Protein AF-A0A2S1LZT4-F1 (afdb_monomer_lite)

Structure (mmCIF, N/CA/C/O backbone):
data_AF-A0A2S1LZT4-F1
#
_entry.id   AF-A0A2S1LZT4-F1
#
loop_
_atom_site.group_PDB
_atom_site.id
_atom_site.type_symbol
_atom_site.label_atom_id
_atom_site.label_alt_id
_atom_site.label_comp_id
_atom_site.label_asym_id
_atom_site.label_entity_id
_atom_site.label_seq_id
_atom_site.pdbx_PDB_ins_code
_atom_site.Cartn_x
_atom_site.Cartn_y
_atom_site.Cartn_z
_atom_site.occupancy
_atom_site.B_iso_or_equiv
_atom_site.auth_seq_id
_atom_site.auth_comp_id
_atom_site.auth_asym_id
_atom_site.auth_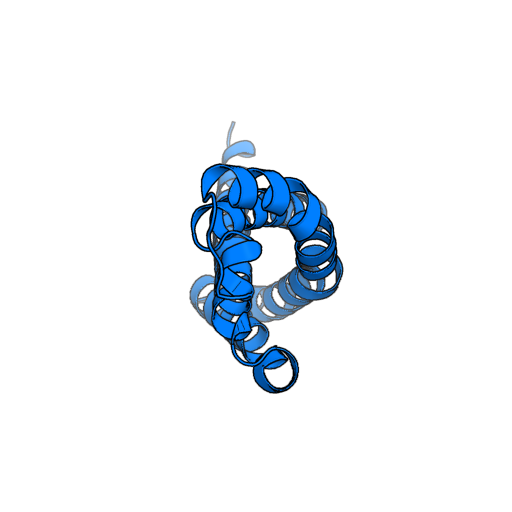atom_id
_atom_site.pdbx_PDB_model_num
ATOM 1 N N . MET A 1 1 ? -12.250 7.926 13.532 1.00 76.06 1 MET A N 1
ATOM 2 C CA . MET A 1 1 ? -11.942 6.802 12.612 1.00 76.06 1 MET A CA 1
ATOM 3 C C . MET A 1 1 ? -11.480 7.257 11.231 1.00 76.06 1 MET A C 1
ATOM 5 O O . MET A 1 1 ? -10.377 6.889 10.851 1.00 76.06 1 MET A O 1
ATOM 9 N N . LEU A 1 2 ? -12.247 8.079 10.503 1.00 80.06 2 LEU A N 1
ATOM 10 C CA . LEU A 1 2 ? -11.895 8.469 9.128 1.00 80.06 2 LEU A CA 1
ATOM 11 C C . LEU A 1 2 ? -10.565 9.241 9.020 1.00 80.06 2 LEU A C 1
ATOM 13 O O . LEU A 1 2 ? -9.723 8.863 8.218 1.00 80.06 2 LEU A O 1
ATOM 17 N N . LYS A 1 3 ? -10.314 10.231 9.895 1.00 86.31 3 LYS A N 1
ATOM 18 C CA . LYS A 1 3 ? -9.028 10.965 9.944 1.00 86.31 3 LYS A CA 1
ATOM 19 C C . LYS A 1 3 ? -7.816 10.033 10.107 1.00 86.31 3 LYS A C 1
ATOM 21 O O . LYS A 1 3 ? -6.826 10.176 9.400 1.00 86.31 3 LYS A O 1
ATOM 26 N N . ARG A 1 4 ? -7.922 9.040 11.001 1.00 87.69 4 ARG A N 1
ATOM 27 C CA . ARG A 1 4 ? -6.871 8.035 11.235 1.00 87.69 4 ARG A CA 1
ATOM 28 C C . ARG A 1 4 ? -6.650 7.156 10.006 1.00 87.69 4 ARG A C 1
ATOM 30 O O . ARG A 1 4 ? -5.506 6.925 9.634 1.00 87.69 4 ARG A O 1
ATOM 37 N N . LYS A 1 5 ? -7.722 6.699 9.355 1.00 88.81 5 LYS A N 1
ATOM 38 C CA . LYS A 1 5 ? -7.623 5.877 8.139 1.00 88.81 5 LYS A CA 1
ATOM 39 C C . LYS A 1 5 ? -7.090 6.660 6.939 1.00 88.81 5 LYS A C 1
ATOM 41 O O . LYS A 1 5 ? -6.328 6.102 6.164 1.00 88.81 5 LYS A O 1
ATOM 46 N N . LEU A 1 6 ? -7.404 7.952 6.830 1.00 91.44 6 LEU A N 1
ATOM 47 C CA . LEU A 1 6 ? -6.816 8.841 5.825 1.00 91.44 6 LEU A CA 1
ATOM 48 C C . LEU A 1 6 ? -5.303 9.004 6.043 1.00 91.44 6 LEU A C 1
ATOM 50 O O . LEU A 1 6 ? -4.523 8.862 5.107 1.00 91.44 6 LEU A O 1
ATOM 54 N N . LEU A 1 7 ? -4.882 9.225 7.294 1.00 91.38 7 LEU A N 1
ATOM 55 C CA . LEU A 1 7 ? -3.463 9.277 7.653 1.00 91.38 7 LEU A CA 1
ATOM 56 C C . LEU A 1 7 ? -2.766 7.933 7.394 1.00 91.38 7 LEU A C 1
ATOM 58 O O . LEU A 1 7 ? -1.661 7.900 6.863 1.00 91.38 7 LEU A O 1
ATOM 62 N N . THR A 1 8 ? -3.436 6.826 7.717 1.00 92.44 8 THR A N 1
ATOM 63 C CA . THR A 1 8 ? -2.951 5.472 7.423 1.00 92.44 8 THR A CA 1
ATOM 64 C C . THR A 1 8 ? -2.742 5.292 5.925 1.00 92.44 8 THR A C 1
ATOM 66 O O . THR A 1 8 ? -1.670 4.855 5.522 1.00 92.44 8 THR A O 1
ATOM 69 N N . ALA A 1 9 ? -3.717 5.672 5.096 1.00 92.94 9 ALA A N 1
ATOM 70 C CA . ALA A 1 9 ? -3.620 5.598 3.642 1.00 92.94 9 ALA A CA 1
ATOM 71 C C . ALA A 1 9 ? -2.439 6.412 3.106 1.00 92.94 9 ALA A C 1
ATOM 73 O O . ALA A 1 9 ? -1.675 5.917 2.279 1.00 92.94 9 ALA A O 1
ATOM 74 N N . PHE A 1 10 ? -2.236 7.622 3.626 1.00 94.12 10 PHE A N 1
ATOM 75 C CA . PHE A 1 10 ? -1.114 8.472 3.242 1.00 94.12 10 PHE A CA 1
ATOM 76 C C . PHE A 1 10 ? 0.242 7.834 3.580 1.00 94.12 10 PHE A C 1
ATOM 78 O O . PHE A 1 10 ? 1.085 7.671 2.699 1.00 94.12 10 PHE A O 1
ATOM 85 N N . ILE A 1 11 ? 0.430 7.394 4.830 1.00 94.12 11 ILE A N 1
ATOM 86 C CA . ILE A 1 11 ? 1.679 6.758 5.279 1.00 94.12 11 ILE A CA 1
ATOM 87 C C . ILE A 1 11 ? 1.922 5.447 4.522 1.00 94.12 11 ILE A C 1
ATOM 89 O O . ILE A 1 11 ? 3.035 5.199 4.061 1.00 94.12 11 ILE A O 1
ATOM 93 N N . THR A 1 12 ? 0.879 4.631 4.346 1.00 94.75 12 THR A N 1
ATOM 94 C CA . THR A 1 12 ? 0.951 3.370 3.593 1.00 94.75 12 THR A CA 1
ATOM 95 C C . THR A 1 12 ? 1.367 3.627 2.154 1.00 94.75 12 THR A C 1
ATOM 97 O O . THR A 1 12 ? 2.216 2.907 1.641 1.00 94.75 12 THR A O 1
ATOM 100 N N . SER A 1 13 ? 0.822 4.664 1.511 1.00 94.38 13 SER A N 1
ATOM 101 C CA . SER A 1 13 ? 1.176 5.021 0.135 1.00 94.38 13 SER A CA 1
ATOM 102 C C . SER A 1 13 ? 2.656 5.378 0.023 1.00 94.38 13 SER A C 1
ATOM 104 O O . SER A 1 13 ? 3.353 4.799 -0.804 1.00 94.38 13 SER A O 1
ATOM 106 N N . ILE A 1 14 ? 3.156 6.262 0.894 1.00 95.31 14 ILE A N 1
ATOM 107 C CA . ILE A 1 14 ? 4.568 6.678 0.899 1.00 95.31 14 ILE A CA 1
ATOM 108 C C . ILE A 1 14 ? 5.489 5.477 1.122 1.00 95.31 14 ILE A C 1
ATOM 110 O O . ILE A 1 14 ? 6.422 5.263 0.349 1.00 95.31 14 ILE A O 1
ATOM 114 N N . LEU A 1 15 ? 5.216 4.670 2.149 1.00 94.94 15 LEU A N 1
ATOM 115 C CA . LEU A 1 15 ? 6.035 3.498 2.454 1.00 94.94 15 LEU A CA 1
ATOM 116 C C . LEU A 1 15 ? 5.989 2.464 1.330 1.00 94.94 15 LEU A C 1
ATOM 118 O O . LEU A 1 15 ? 7.023 1.907 0.984 1.00 94.94 15 LEU A O 1
ATOM 122 N N . SER A 1 16 ? 4.825 2.244 0.722 1.00 93.56 16 SER A N 1
ATOM 123 C CA . SER A 1 16 ? 4.692 1.324 -0.410 1.00 93.56 16 SER A CA 1
ATOM 124 C C . SER A 1 16 ? 5.492 1.809 -1.615 1.00 93.56 16 SER A C 1
ATOM 126 O O . SER A 1 16 ? 6.191 1.012 -2.226 1.00 93.56 16 SER A O 1
ATOM 128 N N . ILE A 1 17 ? 5.454 3.110 -1.930 1.00 94.50 17 ILE A N 1
ATOM 129 C CA . ILE A 1 17 ? 6.262 3.692 -3.011 1.00 94.50 17 ILE A CA 1
ATOM 130 C C . ILE A 1 17 ? 7.7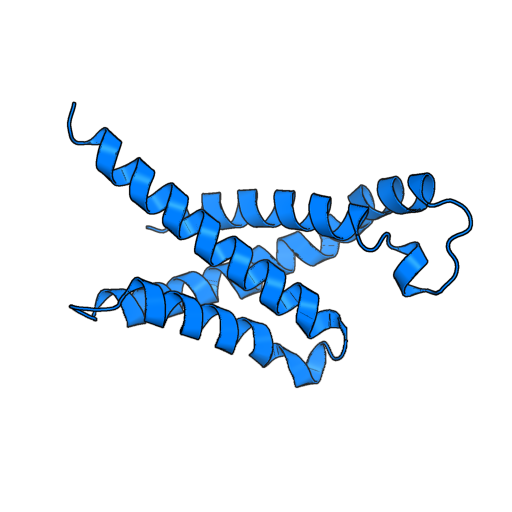47 3.458 -2.743 1.00 94.50 17 ILE A C 1
ATOM 132 O O . ILE A 1 17 ? 8.445 2.985 -3.634 1.00 94.50 17 ILE A O 1
ATOM 136 N N . ILE A 1 18 ? 8.226 3.737 -1.527 1.00 93.50 18 ILE A N 1
ATOM 137 C CA . ILE A 1 18 ? 9.633 3.533 -1.156 1.00 93.50 18 ILE A CA 1
ATOM 138 C C . ILE A 1 18 ? 10.020 2.056 -1.275 1.00 93.50 18 ILE A C 1
ATOM 140 O O . ILE A 1 18 ? 10.988 1.730 -1.957 1.00 93.50 18 ILE A O 1
ATOM 144 N N . LEU A 1 19 ? 9.259 1.160 -0.641 1.00 93.25 19 LEU A N 1
ATOM 145 C CA . LEU A 1 19 ? 9.576 -0.268 -0.608 1.00 93.25 19 LEU A CA 1
ATOM 146 C C . LEU A 1 19 ? 9.548 -0.870 -2.013 1.00 93.25 19 LEU A C 1
ATOM 148 O O . LEU A 1 19 ? 10.499 -1.540 -2.403 1.00 93.25 19 LEU A O 1
ATOM 152 N N . ILE A 1 20 ? 8.504 -0.599 -2.798 1.00 91.38 20 ILE A N 1
ATOM 153 C CA . ILE A 1 20 ? 8.378 -1.156 -4.148 1.00 91.38 20 ILE A CA 1
ATOM 154 C C . ILE A 1 20 ? 9.452 -0.566 -5.070 1.00 91.38 20 ILE A C 1
ATOM 156 O O . ILE A 1 20 ? 10.067 -1.326 -5.807 1.00 91.38 20 ILE A O 1
ATOM 160 N N . SER A 1 21 ? 9.762 0.735 -4.973 1.00 91.19 21 SER A N 1
ATOM 161 C CA . SER A 1 21 ? 10.850 1.358 -5.756 1.00 91.19 21 SER A CA 1
ATOM 162 C C . SER A 1 21 ? 12.208 0.717 -5.489 1.00 91.19 21 SER A C 1
ATOM 164 O O . SER A 1 21 ? 12.995 0.575 -6.418 1.00 91.19 21 SER A O 1
ATOM 166 N N . LEU A 1 22 ? 12.485 0.326 -4.241 1.00 90.25 22 LEU A N 1
ATOM 167 C CA . LEU A 1 22 ? 13.750 -0.302 -3.857 1.00 90.25 22 LEU A CA 1
ATOM 168 C C . LEU A 1 22 ? 13.799 -1.791 -4.215 1.00 90.25 22 LEU A C 1
ATOM 170 O O . LEU A 1 22 ? 14.803 -2.261 -4.745 1.00 90.25 22 LEU A O 1
ATOM 174 N N . PHE A 1 23 ? 12.742 -2.551 -3.932 1.00 88.69 23 PHE A N 1
ATOM 175 C CA . PHE A 1 23 ? 12.747 -3.992 -4.194 1.00 88.69 23 PHE A CA 1
ATOM 176 C C . PHE A 1 23 ? 12.625 -4.315 -5.680 1.00 88.69 23 PHE A C 1
ATOM 178 O O . PHE A 1 23 ? 13.319 -5.201 -6.174 1.00 88.69 23 PHE A O 1
ATOM 185 N N . THR A 1 24 ? 11.772 -3.577 -6.386 1.00 87.81 24 THR A N 1
ATOM 186 C CA . THR A 1 24 ? 11.450 -3.842 -7.785 1.00 87.81 24 THR A CA 1
ATOM 187 C C . THR A 1 24 ? 11.345 -2.515 -8.524 1.00 87.81 24 THR A C 1
ATOM 189 O O . THR A 1 24 ? 10.238 -2.018 -8.753 1.00 87.81 24 THR A O 1
ATOM 192 N N . PRO A 1 25 ? 12.488 -1.904 -8.884 1.00 86.81 25 PRO A N 1
ATOM 193 C CA . PRO A 1 25 ? 12.467 -0.698 -9.694 1.00 86.81 25 PRO A CA 1
ATOM 194 C C . PRO A 1 25 ? 11.713 -0.952 -11.004 1.00 86.81 25 PRO A C 1
ATOM 196 O O . PRO A 1 25 ? 11.680 -2.076 -11.507 1.00 86.81 25 PRO A O 1
ATOM 199 N N . ILE A 1 26 ? 11.120 0.101 -11.562 1.00 83.94 26 ILE A N 1
ATOM 200 C CA . ILE A 1 26 ? 10.237 0.065 -12.733 1.00 83.94 26 ILE A CA 1
ATOM 201 C C . ILE A 1 26 ? 10.828 -0.737 -13.901 1.00 83.94 26 ILE A C 1
ATOM 203 O O . ILE A 1 26 ? 10.136 -1.565 -14.484 1.00 83.94 26 ILE A O 1
ATOM 207 N N . ASP A 1 27 ? 12.121 -0.575 -14.179 1.00 81.88 27 ASP A N 1
ATOM 208 C CA . ASP A 1 27 ? 12.810 -1.266 -15.275 1.00 81.88 27 ASP A CA 1
ATOM 209 C C . ASP A 1 27 ? 12.912 -2.790 -15.033 1.00 81.88 27 ASP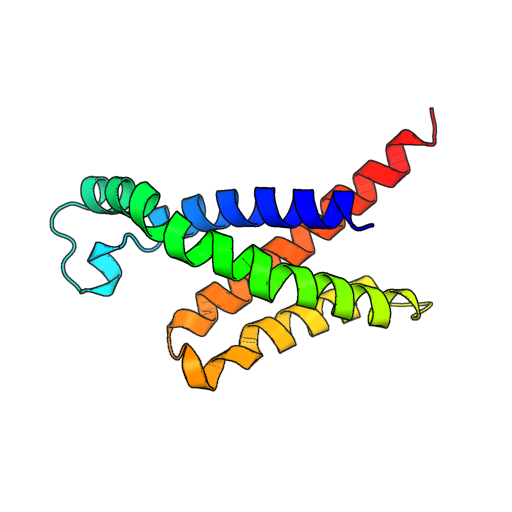 A C 1
ATOM 211 O O . ASP A 1 27 ? 12.894 -3.596 -15.965 1.00 81.88 27 ASP A O 1
ATOM 215 N N . GLY A 1 28 ? 12.909 -3.209 -13.761 1.00 80.25 28 GLY A N 1
ATOM 216 C CA . GLY A 1 28 ? 12.851 -4.610 -13.345 1.00 80.25 28 GLY A CA 1
ATOM 217 C C . GLY A 1 28 ? 11.546 -5.310 -13.734 1.00 80.25 28 GLY A C 1
ATOM 218 O O . GLY A 1 28 ? 11.555 -6.520 -13.950 1.00 80.25 28 GLY A O 1
ATOM 219 N N . PHE A 1 29 ? 10.445 -4.572 -13.918 1.00 74.88 29 PHE A N 1
ATOM 220 C CA . PHE A 1 29 ? 9.203 -5.134 -14.465 1.00 74.88 29 PHE A CA 1
ATOM 221 C C . PHE A 1 29 ? 9.290 -5.428 -15.970 1.00 74.88 29 PHE A C 1
ATOM 223 O O . PHE A 1 29 ? 8.526 -6.252 -16.468 1.00 74.88 29 PHE A O 1
ATOM 230 N N . PHE A 1 30 ? 10.225 -4.796 -16.686 1.00 79.81 30 PHE A N 1
ATOM 231 C CA . PHE A 1 30 ? 10.432 -4.971 -18.128 1.00 79.81 30 PHE A CA 1
ATOM 232 C C . PHE A 1 30 ? 11.638 -5.864 -18.462 1.00 79.81 30 PHE A C 1
ATOM 234 O O . PHE A 1 30 ? 11.957 -6.061 -19.632 1.00 79.81 30 PHE A O 1
ATOM 241 N N . GLY A 1 31 ? 12.296 -6.435 -17.446 1.00 73.12 31 GLY A N 1
ATOM 242 C CA . GLY A 1 31 ? 13.379 -7.408 -17.617 1.00 73.12 31 GLY A CA 1
ATOM 243 C C . GLY A 1 31 ? 14.725 -6.820 -18.052 1.00 73.12 31 GLY A C 1
ATOM 244 O O . GLY A 1 31 ? 15.635 -7.583 -18.363 1.00 73.12 31 GLY A O 1
ATOM 245 N N . GLN A 1 32 ? 14.879 -5.493 -18.058 1.00 68.38 32 GLN A N 1
ATOM 246 C CA . GLN A 1 32 ? 16.129 -4.813 -18.401 1.00 68.38 32 GLN A CA 1
ATOM 247 C C . GLN A 1 32 ? 16.511 -3.864 -17.271 1.00 68.38 32 GLN A C 1
ATOM 249 O O . GLN A 1 32 ? 15.952 -2.782 -17.153 1.00 68.38 32 GLN A O 1
ATOM 254 N N . VAL A 1 33 ? 17.455 -4.260 -16.417 1.00 74.31 33 VAL A N 1
ATOM 255 C CA . VAL A 1 33 ? 17.993 -3.371 -15.376 1.00 74.31 33 VAL A CA 1
ATOM 256 C C . VAL A 1 33 ? 19.378 -2.909 -15.806 1.00 74.31 33 VAL A C 1
ATOM 258 O O . VAL A 1 33 ? 20.388 -3.448 -15.366 1.00 74.31 33 VAL A O 1
ATOM 261 N N . ASP A 1 34 ? 19.421 -1.901 -16.676 1.00 74.75 34 ASP A N 1
ATOM 262 C CA . ASP A 1 34 ? 20.690 -1.328 -17.144 1.00 74.75 34 ASP A CA 1
ATOM 263 C C . ASP A 1 34 ? 21.380 -0.517 -16.039 1.00 74.75 34 ASP A C 1
ATOM 265 O O . ASP A 1 34 ? 22.598 -0.557 -15.870 1.00 74.75 34 ASP A O 1
ATOM 269 N N . ASN A 1 35 ? 20.598 0.232 -15.257 1.00 87.38 35 ASN A N 1
ATOM 270 C CA . ASN A 1 35 ? 21.093 0.992 -14.117 1.00 87.38 35 ASN A CA 1
ATOM 271 C C . ASN A 1 35 ? 20.053 1.001 -12.995 1.00 87.38 35 ASN A C 1
ATOM 273 O O . ASN A 1 35 ? 19.080 1.755 -13.035 1.00 87.38 35 ASN A O 1
ATOM 277 N N . TYR A 1 36 ? 20.305 0.189 -11.969 1.00 87.25 36 TYR A N 1
ATOM 278 C CA . TYR A 1 36 ? 19.414 0.020 -10.825 1.00 87.25 36 TYR A CA 1
ATOM 279 C C . TYR A 1 36 ? 19.021 1.353 -10.172 1.00 87.25 36 TYR A C 1
ATOM 281 O O . TYR A 1 36 ? 17.836 1.630 -10.010 1.00 87.25 36 TYR A O 1
ATOM 289 N N . TRP A 1 37 ? 19.989 2.220 -9.856 1.00 89.06 37 TRP A N 1
ATOM 290 C CA . TRP A 1 37 ? 19.716 3.487 -9.167 1.00 89.06 37 TRP A CA 1
ATOM 291 C C . TRP A 1 37 ? 18.912 4.464 -10.021 1.00 89.06 37 TRP A C 1
ATOM 293 O O . TRP A 1 37 ? 18.059 5.182 -9.500 1.00 89.06 37 TRP A O 1
ATOM 303 N N . LYS A 1 38 ? 19.134 4.460 -11.339 1.00 88.56 38 LYS A N 1
ATOM 304 C CA . LYS A 1 38 ? 18.305 5.223 -12.276 1.00 88.56 38 LYS A CA 1
ATOM 305 C C . LYS A 1 38 ? 16.863 4.705 -12.267 1.00 88.56 38 LYS A C 1
ATOM 307 O O . LYS A 1 38 ? 15.941 5.511 -12.162 1.00 88.56 38 LYS A O 1
ATOM 312 N N . GLY A 1 39 ? 16.680 3.385 -12.296 1.00 88.19 39 GLY A N 1
ATOM 313 C CA . GLY A 1 39 ? 15.369 2.746 -12.201 1.00 88.19 39 GLY A CA 1
ATOM 314 C C . GLY A 1 39 ? 14.654 3.058 -10.887 1.00 88.19 39 GLY A C 1
ATOM 315 O O . GLY A 1 39 ? 13.477 3.412 -10.899 1.00 88.19 39 GLY A O 1
ATOM 316 N N . VAL A 1 40 ? 15.358 3.023 -9.751 1.00 90.00 40 VAL A N 1
ATOM 317 C CA . VAL A 1 40 ? 14.819 3.405 -8.431 1.00 90.00 40 VAL A CA 1
ATOM 318 C C . VAL A 1 40 ? 14.339 4.859 -8.437 1.00 90.00 40 VAL A C 1
ATOM 320 O O . VAL A 1 40 ? 13.205 5.137 -8.050 1.00 90.00 40 VAL A O 1
ATOM 323 N N . LEU A 1 41 ? 15.163 5.797 -8.917 1.00 90.69 41 LEU A N 1
ATOM 324 C CA . LEU A 1 41 ? 14.790 7.215 -8.992 1.00 90.69 41 LEU A CA 1
ATOM 325 C C . LEU A 1 41 ? 13.579 7.444 -9.902 1.00 90.69 41 LEU A C 1
ATOM 327 O O . LEU A 1 41 ? 12.688 8.218 -9.563 1.00 90.69 41 LEU A O 1
ATOM 331 N N . HIS A 1 42 ? 13.514 6.739 -11.030 1.00 88.81 42 HIS A N 1
ATOM 332 C CA . HIS A 1 42 ? 12.380 6.823 -11.945 1.00 88.81 42 HIS A CA 1
ATOM 333 C C . HIS A 1 42 ? 11.102 6.214 -11.342 1.00 88.81 42 HI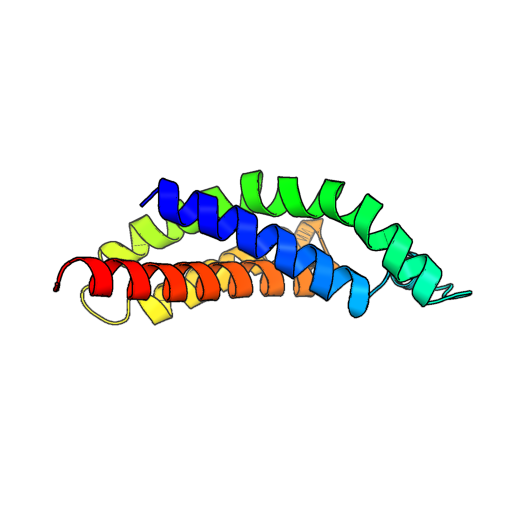S A C 1
ATOM 335 O O . HIS A 1 42 ? 10.001 6.736 -11.526 1.00 88.81 42 HIS A O 1
ATOM 341 N N . SER A 1 43 ? 11.249 5.163 -10.534 1.00 90.94 43 SER A N 1
ATOM 342 C CA . SER A 1 43 ? 10.149 4.519 -9.806 1.00 90.94 43 SER A CA 1
ATOM 343 C C . SER A 1 43 ? 9.466 5.473 -8.829 1.00 90.94 43 SER A C 1
ATOM 345 O O . SER A 1 43 ? 8.240 5.479 -8.748 1.00 90.94 43 SER A O 1
ATOM 347 N N . PHE A 1 44 ? 10.225 6.356 -8.170 1.00 91.00 44 PHE A N 1
ATOM 348 C CA . PHE A 1 44 ? 9.664 7.395 -7.299 1.00 91.00 44 PHE A CA 1
ATOM 349 C C . PHE A 1 44 ? 8.773 8.405 -8.027 1.00 91.00 44 PHE A C 1
ATOM 351 O O . PHE A 1 44 ? 7.961 9.056 -7.376 1.00 91.00 44 PHE A O 1
ATOM 358 N N . VAL A 1 45 ? 8.893 8.533 -9.350 1.00 90.38 45 VAL A N 1
ATOM 359 C CA . VAL A 1 45 ? 8.032 9.398 -10.170 1.00 90.38 45 VAL A CA 1
ATOM 360 C C . VAL A 1 45 ? 6.812 8.628 -10.672 1.00 90.38 45 VAL A C 1
ATOM 362 O O . VAL A 1 45 ? 5.696 9.145 -10.650 1.00 90.38 45 VAL A O 1
ATOM 365 N N . ILE A 1 46 ? 7.008 7.377 -11.093 1.00 90.56 46 ILE A N 1
ATOM 366 C CA . ILE A 1 46 ? 5.969 6.570 -11.742 1.00 90.56 46 ILE A CA 1
ATOM 367 C C . ILE A 1 46 ? 5.035 5.913 -10.722 1.00 90.56 46 ILE A C 1
ATOM 369 O O . ILE A 1 46 ? 3.815 6.014 -10.841 1.00 90.56 46 ILE A O 1
ATOM 373 N N . PHE A 1 47 ? 5.571 5.246 -9.701 1.00 91.31 47 PHE A N 1
ATOM 374 C CA . PHE A 1 47 ? 4.765 4.492 -8.740 1.00 91.31 47 PHE A CA 1
ATOM 375 C C . PHE A 1 47 ? 3.747 5.318 -7.947 1.00 91.31 47 PHE A C 1
ATOM 377 O O . PHE A 1 47 ? 2.665 4.778 -7.710 1.00 91.31 47 PHE A O 1
ATOM 384 N N . PRO A 1 48 ? 3.972 6.597 -7.584 1.00 93.38 48 PRO A N 1
ATOM 385 C CA . PRO A 1 48 ? 2.923 7.413 -6.976 1.00 93.38 48 PRO A CA 1
ATOM 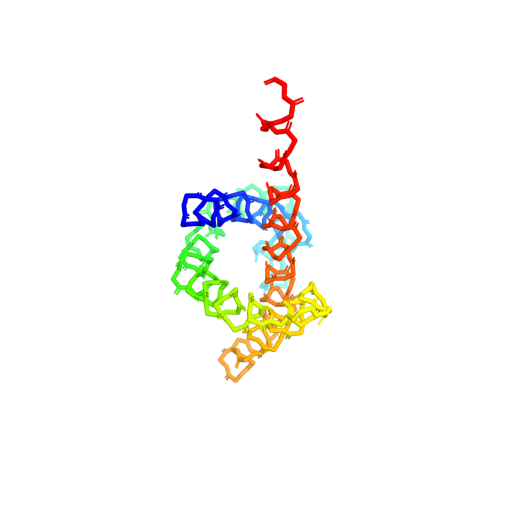386 C C . PRO A 1 48 ? 1.633 7.475 -7.803 1.00 93.38 48 PRO A C 1
ATOM 388 O O . PRO A 1 48 ? 0.549 7.430 -7.225 1.00 93.38 48 PRO A O 1
ATOM 391 N N . VAL A 1 49 ? 1.740 7.509 -9.139 1.00 92.62 49 VAL A N 1
ATOM 392 C CA . VAL A 1 49 ? 0.592 7.585 -10.062 1.00 92.62 49 VAL A CA 1
ATOM 393 C C . VAL A 1 49 ? -0.304 6.350 -9.956 1.00 92.62 49 VAL A C 1
ATOM 395 O O . VAL A 1 49 ? -1.509 6.451 -10.156 1.00 92.62 49 VAL A O 1
ATOM 398 N N . TYR A 1 50 ? 0.254 5.196 -9.587 1.00 88.81 50 TYR A N 1
ATOM 399 C CA . TYR A 1 50 ? -0.489 3.940 -9.467 1.00 88.81 50 TYR A CA 1
ATOM 400 C C . TYR A 1 50 ? -0.830 3.597 -8.013 1.00 88.81 50 TYR A C 1
ATOM 402 O O . TYR A 1 50 ? -1.960 3.216 -7.705 1.00 88.81 50 TYR A O 1
ATOM 410 N N . ILE A 1 51 ? 0.129 3.757 -7.099 1.00 91.31 51 ILE A N 1
ATOM 411 C CA . ILE A 1 51 ? -0.007 3.355 -5.696 1.00 91.31 51 ILE A CA 1
ATOM 412 C C . ILE A 1 51 ? -0.957 4.284 -4.948 1.00 91.31 51 ILE A C 1
ATOM 414 O O . ILE A 1 51 ? -1.800 3.789 -4.204 1.00 91.31 51 ILE A O 1
ATOM 418 N N . ILE A 1 52 ? -0.868 5.606 -5.138 1.00 92.94 52 ILE A N 1
ATOM 419 C CA . ILE A 1 52 ? -1.724 6.542 -4.394 1.00 92.94 52 ILE A CA 1
ATOM 420 C C . ILE A 1 52 ? -3.201 6.308 -4.747 1.00 92.94 52 ILE A C 1
ATOM 422 O O . ILE A 1 52 ? -3.983 6.066 -3.824 1.00 92.94 52 ILE A O 1
ATOM 426 N N . PRO A 1 53 ? -3.618 6.277 -6.030 1.00 91.69 53 PRO A N 1
ATOM 427 C CA . PRO A 1 53 ? -5.004 5.957 -6.361 1.00 91.69 53 PRO A CA 1
ATOM 428 C C . PRO A 1 53 ? -5.412 4.567 -5.878 1.00 91.69 53 PRO A C 1
ATOM 430 O O . PRO A 1 53 ? -6.498 4.423 -5.330 1.00 91.69 53 PRO A O 1
ATOM 433 N N . CYS A 1 54 ? -4.544 3.558 -5.993 1.00 89.94 54 CYS A N 1
ATOM 434 C CA . CYS A 1 54 ? -4.834 2.214 -5.492 1.00 89.94 54 CYS A CA 1
ATOM 435 C C . CYS A 1 54 ? -5.143 2.220 -3.983 1.00 89.94 54 CYS A C 1
ATOM 437 O O . CYS A 1 54 ? -6.182 1.725 -3.544 1.00 89.94 54 CYS A O 1
ATOM 439 N N . VAL A 1 55 ? -4.300 2.852 -3.167 1.00 92.56 55 VAL A N 1
ATOM 440 C CA . VAL A 1 55 ? -4.499 2.896 -1.714 1.00 92.56 55 VAL A CA 1
ATOM 441 C C . VAL A 1 55 ? -5.736 3.716 -1.337 1.00 92.56 55 VAL A C 1
ATOM 443 O O . VAL A 1 55 ? -6.482 3.311 -0.448 1.00 92.56 55 VAL A O 1
ATOM 446 N N . PHE A 1 56 ? -5.991 4.846 -1.998 1.00 92.62 56 PHE A N 1
ATOM 447 C CA . PHE A 1 56 ? -7.102 5.732 -1.636 1.00 92.62 56 PHE A CA 1
ATOM 448 C C . PHE A 1 56 ? -8.459 5.289 -2.195 1.00 92.62 56 PHE A C 1
ATOM 450 O O . PHE A 1 56 ? -9.465 5.426 -1.503 1.00 92.62 56 PHE A O 1
ATOM 457 N N . ILE A 1 57 ? -8.503 4.758 -3.416 1.00 91.06 57 ILE A N 1
ATOM 458 C CA . ILE A 1 57 ? -9.747 4.343 -4.082 1.00 91.06 57 ILE A CA 1
ATOM 459 C C . ILE A 1 57 ? -10.129 2.918 -3.681 1.00 91.06 57 ILE A C 1
ATOM 461 O O . ILE A 1 57 ? -11.311 2.625 -3.544 1.00 91.06 57 ILE A O 1
ATOM 465 N N . TYR A 1 58 ? -9.153 2.035 -3.463 1.00 89.12 58 TYR A N 1
ATOM 466 C CA . TYR A 1 58 ? -9.412 0.634 -3.128 1.00 89.12 58 TYR A CA 1
ATOM 467 C C . TYR A 1 58 ? -9.092 0.324 -1.662 1.00 89.12 58 TYR A C 1
ATOM 469 O O . TYR A 1 58 ? -9.968 -0.102 -0.905 1.00 89.12 58 TYR A O 1
ATOM 477 N N . GLY A 1 59 ? -7.863 0.604 -1.219 1.00 88.19 59 GLY A N 1
ATOM 478 C CA . GLY A 1 59 ? -7.408 0.257 0.134 1.00 88.19 59 GLY A CA 1
ATOM 479 C C . GLY A 1 59 ? -8.221 0.916 1.257 1.00 88.19 59 GLY A C 1
ATOM 480 O O . GLY A 1 59 ? -8.601 0.259 2.228 1.00 88.19 59 GLY A O 1
ATOM 481 N N . LEU A 1 60 ? -8.539 2.205 1.125 1.00 91.25 60 LEU A N 1
ATOM 482 C CA . LEU A 1 60 ? -9.237 2.970 2.158 1.00 91.25 60 LEU A CA 1
ATOM 483 C C . LEU A 1 60 ? -10.711 2.547 2.334 1.00 91.25 60 LEU A C 1
ATOM 485 O O . LEU A 1 60 ? -11.096 2.296 3.483 1.00 91.25 60 LEU A O 1
ATOM 489 N N . PRO A 1 61 ? -11.532 2.390 1.273 1.00 91.12 61 PRO A N 1
ATOM 490 C CA . PRO A 1 61 ? -12.885 1.845 1.407 1.00 91.12 61 PRO A CA 1
ATOM 491 C C . PRO A 1 61 ? -12.908 0.435 1.993 1.00 91.12 61 PRO A C 1
ATOM 493 O O . PRO A 1 61 ? -13.717 0.154 2.877 1.00 91.12 61 PRO A O 1
ATOM 496 N N . ILE A 1 62 ? -11.975 -0.428 1.580 1.00 90.19 62 ILE A N 1
ATOM 497 C CA . ILE A 1 62 ? -11.845 -1.775 2.145 1.00 90.19 62 ILE A CA 1
ATOM 498 C C . ILE A 1 62 ? -11.524 -1.711 3.628 1.00 90.19 62 ILE A C 1
ATOM 500 O O . ILE A 1 62 ? -12.164 -2.388 4.426 1.00 90.19 62 ILE A O 1
ATOM 504 N N . SER A 1 63 ? -10.576 -0.869 4.031 1.00 88.06 63 SER A N 1
ATOM 505 C CA . SER A 1 63 ? -10.216 -0.745 5.439 1.00 88.06 63 SER A CA 1
ATOM 506 C C . SER A 1 63 ? -11.376 -0.216 6.293 1.00 88.06 63 SER A C 1
ATOM 508 O O . SER A 1 63 ? -11.517 -0.593 7.461 1.00 88.06 63 SER A O 1
ATOM 510 N N . LEU A 1 64 ? -12.227 0.653 5.736 1.00 90.06 64 LEU A N 1
ATOM 511 C CA . LEU A 1 64 ? -13.469 1.086 6.381 1.00 90.06 64 LEU A CA 1
ATOM 512 C C . LEU A 1 64 ? -14.465 -0.070 6.516 1.00 90.06 64 LEU A C 1
ATOM 514 O O . LEU A 1 64 ? -15.001 -0.263 7.605 1.00 90.06 64 LEU A O 1
ATOM 518 N N . LEU A 1 65 ? -14.662 -0.857 5.457 1.00 90.00 65 LEU A N 1
ATOM 519 C CA . LEU A 1 65 ? -15.555 -2.016 5.447 1.00 90.00 65 LEU A CA 1
ATOM 520 C C . LEU A 1 65 ? -15.092 -3.091 6.438 1.00 90.00 65 LEU A C 1
ATOM 522 O O . LEU A 1 65 ? -15.859 -3.499 7.308 1.00 90.00 65 LEU A O 1
ATOM 526 N N . VAL A 1 66 ? -13.821 -3.492 6.377 1.00 88.19 66 VAL A N 1
ATOM 527 C CA . VAL A 1 66 ? -13.219 -4.463 7.302 1.00 88.19 66 VAL A CA 1
ATOM 528 C C . VAL A 1 66 ? -13.303 -3.957 8.741 1.00 88.19 66 VAL A C 1
ATOM 530 O O . VAL A 1 66 ? -13.666 -4.713 9.638 1.00 88.19 66 VAL A O 1
ATOM 533 N N . GLY A 1 67 ? -13.038 -2.670 8.980 1.00 85.31 67 GLY A N 1
ATOM 534 C CA . GLY A 1 67 ? -13.200 -2.074 10.306 1.00 85.31 67 GLY A CA 1
ATOM 535 C C . GLY A 1 67 ? -14.652 -2.106 10.795 1.00 85.31 67 GLY A C 1
ATOM 536 O O . GLY A 1 67 ? -14.901 -2.441 11.947 1.00 85.31 67 GLY A O 1
ATOM 537 N N . ALA A 1 68 ? -15.623 -1.813 9.928 1.00 86.62 68 ALA A N 1
ATOM 538 C CA . ALA A 1 68 ? -17.043 -1.832 10.279 1.00 86.62 68 ALA A CA 1
ATOM 539 C C . ALA A 1 68 ? -17.551 -3.240 10.633 1.00 86.62 68 ALA A C 1
ATOM 541 O O . ALA A 1 68 ? -18.398 -3.379 11.517 1.00 86.62 68 ALA A O 1
ATOM 542 N N . VAL A 1 69 ? -17.021 -4.273 9.971 1.00 85.31 69 VAL A N 1
ATOM 543 C CA . VAL A 1 69 ? -17.342 -5.677 10.264 1.00 85.31 69 VAL A CA 1
ATOM 544 C C . VAL A 1 69 ? -16.659 -6.130 11.555 1.00 85.31 69 VAL A C 1
ATOM 546 O O . VAL A 1 69 ? -17.310 -6.675 12.442 1.00 85.31 69 VAL A O 1
ATOM 549 N N . THR A 1 70 ? -15.362 -5.864 11.697 1.00 84.50 70 THR A N 1
ATOM 550 C CA . THR A 1 70 ? -14.561 -6.395 12.813 1.00 84.50 70 THR A CA 1
ATOM 551 C C . THR A 1 70 ? -14.796 -5.668 14.134 1.00 84.50 70 THR A C 1
ATOM 553 O O . THR A 1 70 ? -14.705 -6.298 15.180 1.00 84.50 70 THR A O 1
ATOM 556 N N . ASN A 1 71 ? -15.175 -4.384 14.124 1.00 78.75 71 ASN A N 1
ATOM 557 C CA . ASN A 1 71 ? -15.535 -3.639 15.342 1.00 78.75 71 ASN A CA 1
ATOM 558 C C . ASN A 1 71 ? -16.720 -4.246 16.109 1.00 78.75 71 ASN A C 1
ATOM 560 O O . ASN A 1 71 ? -16.913 -3.913 17.272 1.00 78.75 71 ASN A O 1
ATOM 564 N N . LYS A 1 72 ? -17.533 -5.093 15.467 1.00 79.31 72 LYS A N 1
ATOM 565 C CA . LYS A 1 72 ? -18.669 -5.771 16.106 1.00 79.31 72 LYS A CA 1
ATOM 566 C C . LYS A 1 72 ? -18.273 -7.070 16.818 1.00 79.31 72 LYS A C 1
ATOM 568 O O . LYS A 1 72 ? -19.141 -7.738 17.365 1.00 79.31 72 LYS A O 1
ATOM 573 N N . MET A 1 73 ? -16.998 -7.456 16.771 1.00 80.81 73 MET A N 1
ATOM 574 C CA . MET A 1 73 ? -16.508 -8.721 17.317 1.00 80.81 73 MET A CA 1
ATOM 575 C C . MET A 1 73 ? -15.846 -8.480 18.677 1.00 80.81 73 MET A C 1
ATOM 577 O O . MET A 1 73 ? -14.844 -7.774 18.758 1.00 80.81 73 MET A O 1
ATOM 581 N N . GLU A 1 74 ? -16.397 -9.081 19.735 1.00 69.12 74 GLU A N 1
ATOM 582 C CA . GLU A 1 74 ? -15.931 -8.903 21.123 1.00 69.12 74 GLU A CA 1
ATOM 583 C C . GLU A 1 74 ? -14.538 -9.507 21.379 1.00 69.12 74 GLU A C 1
ATOM 585 O O . GLU A 1 74 ? -13.789 -9.012 22.218 1.00 69.12 74 GLU A O 1
ATOM 590 N N . ALA A 1 75 ? -14.153 -10.541 20.623 1.00 74.50 75 ALA A N 1
ATOM 591 C CA . ALA A 1 75 ? -12.844 -11.184 20.707 1.00 74.50 75 ALA A CA 1
ATOM 592 C C . ALA A 1 75 ? -12.242 -11.406 19.309 1.00 74.50 75 ALA A C 1
ATOM 594 O O . ALA A 1 75 ? -12.943 -11.731 18.351 1.00 74.50 75 ALA A O 1
ATOM 595 N N . GLY A 1 76 ? -10.921 -11.237 19.184 1.00 74.62 76 GLY A N 1
ATOM 596 C CA . GLY A 1 76 ? -10.190 -11.526 17.941 1.00 74.62 76 GLY A CA 1
ATOM 597 C C . GLY A 1 76 ? -10.270 -10.446 16.852 1.00 74.62 76 GLY A C 1
ATOM 598 O O . GLY A 1 76 ? -9.840 -10.697 15.729 1.00 74.62 76 GLY A O 1
ATOM 599 N N . GLN A 1 77 ? -10.754 -9.236 17.158 1.00 79.00 77 GLN A N 1
ATOM 600 C CA . GLN A 1 77 ? -10.915 -8.124 16.201 1.00 79.00 77 GLN A CA 1
ATOM 601 C C . GLN A 1 77 ? -9.693 -7.907 15.286 1.00 79.00 77 GLN A C 1
ATOM 603 O O . GLN A 1 77 ? -9.835 -7.710 14.079 1.00 79.00 77 GLN A O 1
ATOM 608 N N . PHE A 1 78 ? -8.478 -7.978 15.839 1.00 79.38 78 PHE A N 1
ATOM 609 C CA . PHE A 1 78 ? -7.249 -7.813 15.061 1.00 79.38 78 PHE A CA 1
ATOM 610 C C . PHE A 1 78 ? -7.002 -8.968 14.076 1.00 79.38 78 PHE A C 1
ATOM 612 O O . PHE A 1 78 ? -6.637 -8.720 12.929 1.00 79.38 78 PHE A O 1
ATOM 619 N N . GLN A 1 79 ? -7.255 -10.214 14.488 1.00 84.88 79 GLN A N 1
ATOM 620 C CA . GLN A 1 79 ? -7.090 -11.398 13.637 1.00 84.88 79 GLN A CA 1
ATOM 621 C C . GLN A 1 79 ? -8.060 -11.348 12.451 1.00 84.88 79 GLN A C 1
ATOM 623 O O . GLN A 1 79 ? -7.643 -11.508 11.306 1.00 84.88 79 GLN A O 1
ATOM 628 N N . TYR A 1 80 ? -9.330 -11.019 12.702 1.00 84.44 80 TYR A N 1
ATOM 629 C CA . TYR A 1 80 ? -10.319 -10.851 11.636 1.00 84.44 80 TYR A CA 1
ATOM 630 C C . TYR A 1 80 ? -10.022 -9.646 10.735 1.00 84.44 80 TYR A C 1
ATOM 632 O O . TYR A 1 80 ? -10.287 -9.702 9.535 1.00 84.44 80 TYR A O 1
ATOM 640 N N . SER A 1 81 ? -9.412 -8.581 11.269 1.00 85.12 81 SER A N 1
ATOM 641 C CA . SER A 1 81 ? -8.961 -7.448 10.452 1.00 85.12 81 SER A CA 1
ATOM 642 C C . SER A 1 81 ? -7.857 -7.859 9.482 1.00 85.12 81 SER A C 1
ATOM 644 O O . SER A 1 81 ? -7.909 -7.474 8.313 1.00 85.12 81 SER A O 1
ATOM 646 N N . ILE A 1 82 ? -6.888 -8.663 9.933 1.00 87.31 82 ILE A N 1
ATOM 647 C CA . ILE A 1 82 ? -5.837 -9.210 9.065 1.00 87.31 82 ILE A CA 1
ATOM 648 C C . ILE A 1 82 ? -6.458 -10.089 7.982 1.00 87.31 82 ILE A C 1
ATOM 650 O O . ILE A 1 82 ? -6.183 -9.873 6.805 1.00 87.31 82 ILE A O 1
ATOM 654 N N . ILE A 1 83 ? -7.327 -11.031 8.362 1.00 89.12 83 ILE A N 1
ATOM 655 C CA . ILE A 1 83 ? -8.001 -11.927 7.410 1.00 89.12 83 ILE A CA 1
ATOM 656 C C . ILE A 1 83 ? -8.764 -11.114 6.360 1.00 89.12 83 ILE A C 1
ATOM 658 O O . ILE A 1 83 ? -8.637 -11.386 5.170 1.00 89.12 83 ILE A O 1
ATOM 662 N N . GLY A 1 84 ? -9.490 -10.073 6.779 1.00 87.12 84 GLY A N 1
ATOM 663 C CA . GLY A 1 84 ? -10.195 -9.174 5.869 1.00 87.12 84 GLY A CA 1
ATOM 664 C C . GLY A 1 84 ? -9.256 -8.471 4.886 1.00 87.12 84 GLY A C 1
ATOM 665 O O . GLY A 1 84 ? -9.491 -8.514 3.682 1.00 87.12 84 GLY A O 1
ATOM 666 N N . HIS A 1 85 ? -8.165 -7.867 5.365 1.00 89.06 85 HIS A N 1
ATOM 667 C CA . HIS A 1 85 ? -7.213 -7.180 4.482 1.00 89.06 85 HIS A CA 1
ATOM 668 C C . HIS A 1 85 ? -6.498 -8.147 3.530 1.00 89.06 85 HIS A C 1
ATOM 670 O O . HIS A 1 85 ? -6.285 -7.797 2.374 1.00 89.06 85 HIS A O 1
ATOM 676 N N . VAL A 1 86 ? -6.175 -9.367 3.969 1.00 89.25 86 VAL A N 1
ATOM 677 C CA . VAL A 1 86 ? -5.590 -10.402 3.101 1.00 89.25 86 VAL A CA 1
ATOM 678 C C . VAL A 1 86 ? -6.594 -10.848 2.043 1.00 89.25 86 VAL A C 1
ATOM 680 O O . VAL A 1 86 ? -6.259 -10.862 0.863 1.00 89.25 86 VAL A O 1
ATOM 683 N N . PHE A 1 87 ? -7.834 -11.148 2.433 1.00 89.88 87 PHE A N 1
ATOM 684 C CA . PHE A 1 87 ? -8.889 -11.555 1.507 1.00 89.88 87 PHE A CA 1
ATOM 685 C C . PHE A 1 87 ? -9.115 -10.501 0.416 1.00 89.88 87 PHE A C 1
ATOM 687 O O . PHE A 1 87 ? -9.061 -10.810 -0.773 1.00 89.88 87 PHE A O 1
ATOM 694 N N . PHE A 1 88 ? -9.280 -9.236 0.809 1.00 87.81 88 PHE A N 1
ATOM 695 C CA . PHE A 1 88 ? -9.457 -8.139 -0.140 1.00 87.81 88 PHE A CA 1
ATOM 696 C C . PHE A 1 88 ? -8.170 -7.757 -0.888 1.00 87.81 88 PHE A C 1
ATOM 698 O O . PHE A 1 88 ? -8.260 -7.196 -1.976 1.00 87.81 88 PHE A O 1
ATOM 705 N N . GLY A 1 89 ? -6.985 -8.064 -0.360 1.00 84.12 89 GLY A N 1
ATOM 706 C CA . GLY A 1 89 ? -5.714 -7.918 -1.078 1.00 84.12 89 GLY A CA 1
ATOM 707 C C . GLY A 1 89 ? -5.501 -8.996 -2.146 1.00 84.12 89 GLY A C 1
ATOM 708 O O . GLY A 1 89 ? -4.863 -8.741 -3.161 1.00 84.12 89 GLY A O 1
ATOM 709 N N . ILE A 1 90 ? -6.067 -10.189 -1.947 1.00 86.81 90 ILE A N 1
ATOM 710 C CA . ILE A 1 90 ? -6.054 -11.288 -2.925 1.00 86.81 90 ILE A CA 1
ATOM 711 C C . ILE A 1 90 ? -7.142 -11.089 -3.985 1.00 86.81 90 ILE A C 1
ATOM 713 O O . ILE A 1 90 ? -6.943 -11.460 -5.135 1.00 86.81 90 ILE A O 1
ATOM 717 N N . LEU A 1 91 ? -8.279 -10.483 -3.631 1.00 84.25 91 LEU A N 1
ATOM 718 C CA . LEU A 1 91 ? -9.448 -10.333 -4.506 1.00 84.25 91 LEU A CA 1
ATOM 719 C C . LEU A 1 91 ? -9.153 -9.789 -5.926 1.00 84.25 91 LEU A C 1
ATOM 721 O O . LEU A 1 91 ? -9.732 -10.315 -6.879 1.00 84.25 91 LEU A O 1
ATOM 725 N N . PRO A 1 92 ? -8.238 -8.818 -6.134 1.00 78.19 92 PRO A N 1
ATOM 726 C CA . PRO A 1 92 ? -7.886 -8.334 -7.467 1.00 78.19 92 PRO A CA 1
ATOM 727 C C . PRO A 1 92 ? -7.099 -9.341 -8.321 1.00 78.19 92 PRO A C 1
ATOM 729 O O . PRO A 1 92 ? -6.681 -8.982 -9.418 1.00 78.19 92 PRO A O 1
ATOM 732 N N . PHE A 1 93 ? -6.866 -10.571 -7.847 1.00 77.88 93 PHE A N 1
ATOM 733 C CA . PHE A 1 93 ? -6.107 -11.633 -8.518 1.00 77.88 93 PHE A CA 1
ATOM 734 C C . PHE A 1 93 ? -6.421 -11.758 -10.013 1.00 77.88 93 PHE A C 1
ATOM 736 O O . PHE A 1 93 ? -5.505 -11.764 -10.833 1.00 77.88 93 PHE A O 1
ATOM 743 N N . PHE A 1 94 ? -7.710 -11.788 -10.366 1.00 69.00 94 PHE A N 1
ATOM 744 C CA . PHE A 1 94 ? -8.167 -11.962 -11.747 1.00 69.00 94 PHE A CA 1
ATOM 745 C C . PHE A 1 94 ? -7.777 -10.804 -12.679 1.00 69.00 94 PHE A C 1
ATOM 747 O O . PHE A 1 94 ? -7.765 -10.980 -13.892 1.00 69.00 94 PHE A O 1
ATOM 754 N N . ILE A 1 95 ? -7.455 -9.635 -12.121 1.00 74.31 95 ILE A N 1
ATOM 755 C CA . ILE A 1 95 ? -7.094 -8.418 -12.861 1.00 74.31 95 ILE A CA 1
ATOM 756 C C . ILE A 1 95 ? -5.580 -8.169 -12.791 1.00 74.31 95 ILE A C 1
ATOM 758 O O . ILE A 1 95 ? -4.974 -7.742 -13.768 1.00 74.31 95 ILE A O 1
ATOM 762 N N . LEU A 1 96 ? -4.963 -8.422 -11.632 1.00 72.50 96 LEU A N 1
ATOM 763 C CA . LEU A 1 96 ? -3.585 -8.031 -11.324 1.00 72.50 96 LEU A CA 1
ATOM 764 C C . LEU A 1 96 ? -2.539 -9.123 -11.593 1.00 72.50 96 LEU A C 1
ATOM 766 O O . LEU A 1 96 ? -1.355 -8.798 -11.672 1.00 72.50 96 LEU A O 1
ATOM 770 N N . TRP A 1 97 ? -2.931 -10.392 -11.739 1.00 76.12 97 TRP A N 1
ATOM 771 C CA . TRP A 1 97 ? -2.023 -11.527 -11.970 1.00 76.12 97 TRP A CA 1
ATOM 772 C C . TRP A 1 97 ? -0.794 -11.508 -11.033 1.00 76.12 97 TRP A C 1
ATOM 774 O O . TRP A 1 97 ? -0.929 -11.737 -9.833 1.00 76.12 97 TRP A O 1
ATOM 784 N N . PHE A 1 98 ? 0.403 -11.186 -11.546 1.00 72.62 98 PHE A N 1
ATOM 785 C CA . PHE A 1 98 ? 1.664 -11.160 -10.789 1.00 72.62 98 PHE A CA 1
ATOM 786 C C . PHE A 1 98 ? 1.708 -10.037 -9.741 1.00 72.62 98 PHE A C 1
ATOM 788 O O . PHE A 1 98 ? 2.400 -10.153 -8.730 1.00 72.62 98 PHE A O 1
ATOM 795 N N . PHE A 1 99 ? 0.920 -8.972 -9.918 1.00 80.19 99 PHE A N 1
ATOM 796 C CA . PHE A 1 99 ? 0.867 -7.860 -8.969 1.00 80.19 99 PHE A CA 1
ATOM 797 C C . PHE A 1 99 ? 0.143 -8.196 -7.656 1.00 80.19 99 PHE A C 1
ATOM 799 O O . PHE A 1 99 ? 0.093 -7.360 -6.749 1.00 80.19 99 PHE A O 1
ATOM 806 N N . ILE A 1 100 ? -0.374 -9.421 -7.512 1.00 84.50 100 ILE A N 1
ATOM 807 C CA . ILE A 1 100 ? -1.034 -9.886 -6.291 1.00 84.50 100 ILE A CA 1
ATOM 808 C C . ILE A 1 100 ? -0.149 -9.753 -5.049 1.00 84.50 100 ILE A C 1
ATOM 810 O O . ILE A 1 100 ? -0.626 -9.299 -4.011 1.00 84.50 100 ILE A O 1
ATOM 814 N N . PHE A 1 101 ? 1.145 -10.074 -5.147 1.00 85.62 101 PHE A N 1
ATOM 815 C CA . PHE A 1 101 ? 2.057 -9.999 -4.003 1.00 85.62 101 PHE A CA 1
ATOM 816 C C . PHE A 1 101 ? 2.196 -8.565 -3.488 1.00 85.62 101 PHE A C 1
ATOM 818 O O . PHE A 1 101 ? 2.167 -8.335 -2.279 1.00 85.62 101 PHE A O 1
ATOM 825 N N . TYR A 1 102 ? 2.263 -7.591 -4.399 1.00 87.88 102 TYR A N 1
ATOM 826 C CA . TYR A 1 102 ? 2.278 -6.177 -4.036 1.00 87.88 102 TYR A CA 1
ATOM 827 C C . TYR A 1 102 ? 0.934 -5.738 -3.459 1.00 87.88 102 TYR A C 1
ATOM 829 O O . TYR A 1 102 ? 0.915 -5.039 -2.453 1.00 87.88 102 TYR A O 1
ATOM 837 N N . SER A 1 103 ? -0.189 -6.181 -4.031 1.00 88.62 103 SER A N 1
ATOM 838 C CA . SER A 1 103 ? -1.524 -5.843 -3.519 1.00 88.62 103 SER A CA 1
ATOM 839 C C . SER A 1 103 ? -1.729 -6.329 -2.079 1.00 88.62 103 SER A C 1
ATOM 841 O O . SER A 1 103 ? -2.086 -5.543 -1.199 1.00 88.62 103 SER A O 1
ATOM 843 N N . VAL A 1 104 ? -1.406 -7.598 -1.806 1.00 89.62 104 VAL A N 1
ATOM 844 C CA . VAL A 1 104 ? -1.462 -8.178 -0.456 1.00 89.62 104 VAL A CA 1
ATOM 845 C C . VAL A 1 104 ? -0.474 -7.479 0.478 1.00 89.62 104 VAL A C 1
ATOM 847 O O . VAL A 1 104 ? -0.836 -7.143 1.605 1.00 89.62 104 VAL A O 1
ATOM 850 N N . GLY A 1 105 ? 0.749 -7.203 0.014 1.00 90.56 105 GLY A N 1
ATOM 851 C CA . GLY A 1 105 ? 1.759 -6.483 0.790 1.00 90.56 105 GLY A CA 1
ATOM 852 C C . GLY A 1 105 ? 1.296 -5.087 1.214 1.00 90.56 105 GLY A C 1
ATOM 853 O O . GLY A 1 105 ? 1.389 -4.739 2.390 1.00 90.56 105 GLY A O 1
ATOM 854 N N . ILE A 1 106 ? 0.721 -4.314 0.289 1.00 91.38 106 ILE A N 1
ATOM 855 C CA . ILE A 1 106 ? 0.163 -2.982 0.562 1.00 91.38 106 ILE A CA 1
ATOM 856 C C . ILE A 1 106 ? -1.015 -3.084 1.544 1.00 91.38 106 ILE A C 1
ATOM 858 O O . ILE A 1 106 ? -1.104 -2.289 2.480 1.00 91.38 106 ILE A O 1
ATOM 862 N N . ALA A 1 107 ? -1.902 -4.071 1.380 1.00 91.56 107 ALA A N 1
ATOM 863 C CA . ALA A 1 107 ? -3.047 -4.269 2.270 1.00 91.56 107 ALA A CA 1
ATOM 864 C C . ALA A 1 107 ? -2.622 -4.634 3.705 1.00 91.56 107 ALA A C 1
ATOM 866 O O . ALA A 1 107 ? -3.171 -4.104 4.676 1.00 91.56 107 ALA A O 1
ATOM 867 N N . LEU A 1 108 ? -1.612 -5.496 3.852 1.00 92.12 108 LEU A N 1
ATOM 868 C CA . LEU A 1 108 ? -1.024 -5.838 5.148 1.00 92.12 108 LEU A CA 1
ATOM 869 C C . LEU A 1 108 ? -0.337 -4.633 5.787 1.00 92.12 108 LEU A C 1
ATOM 871 O O . LEU A 1 108 ? -0.556 -4.362 6.968 1.00 92.12 108 LEU A O 1
ATOM 875 N N . LEU A 1 109 ? 0.443 -3.882 5.009 1.00 92.75 109 LEU A N 1
ATOM 876 C CA . LEU A 1 109 ? 1.101 -2.667 5.476 1.00 92.75 109 LEU A CA 1
ATOM 877 C C . LEU A 1 109 ? 0.071 -1.646 5.981 1.00 92.75 109 LEU A C 1
ATOM 879 O O . LEU A 1 109 ? 0.244 -1.090 7.066 1.00 92.75 109 LEU A O 1
ATOM 883 N N . PHE A 1 110 ? -1.044 -1.479 5.261 1.00 92.31 110 PHE A N 1
ATOM 884 C CA . PHE A 1 110 ? -2.166 -0.650 5.700 1.00 92.31 110 PHE A CA 1
ATOM 885 C C . PHE A 1 110 ? -2.712 -1.113 7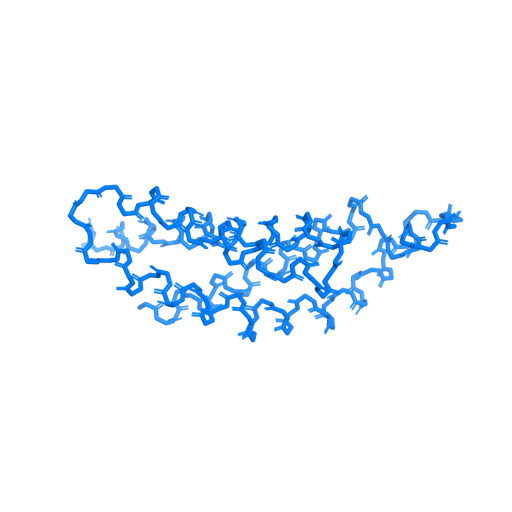.053 1.00 92.31 110 PHE A C 1
ATOM 887 O O . PHE A 1 110 ? -2.878 -0.305 7.968 1.00 92.31 110 PHE A O 1
ATOM 894 N N . CYS A 1 111 ? -2.975 -2.415 7.201 1.00 90.69 111 CYS A N 1
ATOM 895 C CA . CYS A 1 111 ? -3.502 -2.989 8.437 1.00 90.69 111 CYS A CA 1
ATOM 896 C C . CYS A 1 111 ? -2.550 -2.762 9.624 1.00 90.69 111 CYS A C 1
ATOM 898 O O . CYS A 1 111 ? -2.993 -2.395 10.714 1.00 90.69 111 CYS A O 1
ATOM 900 N N . ILE A 1 112 ? -1.242 -2.940 9.415 1.00 90.44 112 ILE A N 1
ATOM 901 C CA . ILE A 1 112 ? -0.213 -2.719 10.440 1.00 90.44 112 ILE A CA 1
ATOM 902 C C . ILE A 1 112 ? -0.177 -1.243 10.851 1.00 90.44 112 ILE A C 1
ATOM 904 O O . ILE A 1 112 ? -0.199 -0.940 12.045 1.00 90.44 112 ILE A O 1
ATOM 908 N N . ILE A 1 113 ? -0.171 -0.316 9.889 1.00 91.69 113 ILE A N 1
ATOM 909 C CA . ILE A 1 113 ? -0.123 1.124 10.174 1.00 91.69 113 ILE A CA 1
ATOM 910 C C . ILE A 1 113 ? -1.407 1.590 10.879 1.00 91.69 113 ILE A C 1
ATOM 912 O O . ILE A 1 113 ? -1.304 2.330 11.861 1.00 91.69 113 ILE A O 1
ATOM 916 N N . ASP A 1 114 ? -2.600 1.131 10.464 1.00 88.81 114 ASP A N 1
ATOM 917 C CA . ASP A 1 114 ? -3.862 1.473 11.154 1.00 88.81 114 ASP A CA 1
ATOM 918 C C . ASP A 1 114 ? -3.829 0.967 12.600 1.00 88.81 114 ASP A C 1
ATOM 920 O O . ASP A 1 114 ? -4.227 1.686 13.519 1.00 88.81 114 ASP A O 1
ATOM 924 N N . HIS A 1 115 ? -3.306 -0.244 12.829 1.00 87.56 115 HIS A N 1
ATOM 925 C CA . HIS A 1 115 ? -3.183 -0.805 14.173 1.00 87.56 115 HIS A CA 1
ATOM 926 C C . HIS A 1 115 ? -2.206 -0.008 15.051 1.00 87.56 115 HIS A C 1
ATOM 928 O O . HIS A 1 115 ? -2.541 0.336 16.188 1.00 87.56 115 HIS A O 1
ATOM 934 N N . LEU A 1 116 ? -1.030 0.349 14.522 1.00 87.69 116 LEU A N 1
ATOM 935 C CA . LEU A 1 116 ? -0.033 1.164 15.227 1.00 87.69 116 LEU A CA 1
ATOM 936 C C . LEU A 1 116 ? -0.582 2.550 15.591 1.00 87.69 116 LEU A C 1
ATOM 938 O O . LEU A 1 116 ? -0.435 3.004 16.729 1.00 87.69 116 LEU A O 1
ATOM 942 N N . LEU A 1 117 ? -1.262 3.213 14.652 1.00 86.44 117 LEU A N 1
ATOM 943 C CA . LEU A 1 117 ? -1.891 4.512 14.893 1.00 86.44 117 LEU A CA 1
ATOM 944 C C . LEU A 1 117 ? -3.078 4.408 15.857 1.00 86.44 117 LEU A C 1
ATOM 946 O O . LEU A 1 117 ? -3.305 5.322 16.649 1.00 86.44 117 LEU A O 1
ATOM 950 N N . SER A 1 118 ? -3.827 3.303 15.827 1.00 83.56 118 SER A N 1
ATOM 951 C CA . SER A 1 118 ? -4.937 3.077 16.754 1.00 83.56 118 SER A CA 1
ATOM 952 C C . SER A 1 118 ? -4.459 2.922 18.197 1.00 83.56 118 SER A C 1
ATOM 954 O O . SER A 1 118 ? -5.130 3.424 19.094 1.00 83.56 118 SER A O 1
ATOM 956 N N . ARG A 1 119 ? -3.296 2.294 18.434 1.00 78.50 119 ARG A N 1
ATOM 957 C CA . ARG A 1 119 ? -2.695 2.223 19.779 1.00 78.50 119 ARG A CA 1
ATOM 958 C C . ARG A 1 119 ? -2.220 3.587 20.276 1.00 78.50 119 ARG A C 1
ATOM 960 O O . ARG A 1 119 ? -2.490 3.936 21.419 1.00 78.50 119 ARG A O 1
ATOM 967 N N . LYS A 1 120 ? -1.566 4.388 19.424 1.00 68.38 120 LYS A N 1
ATOM 968 C CA . LYS A 1 120 ? -1.115 5.743 19.801 1.00 68.38 120 LYS A CA 1
ATOM 969 C C . LYS A 1 120 ? -2.265 6.680 20.180 1.00 68.38 120 LYS A C 1
ATOM 971 O O . LYS A 1 120 ? -2.101 7.492 21.081 1.00 68.38 120 LYS A O 1
ATOM 976 N N . GLY A 1 121 ? -3.421 6.551 19.528 1.00 56.31 121 GLY A N 1
ATOM 977 C CA . GLY A 1 121 ? -4.609 7.341 19.861 1.00 56.31 121 GLY A CA 1
ATOM 978 C C . GLY A 1 121 ? -5.181 7.067 21.257 1.00 56.31 121 GLY A C 1
ATOM 979 O O . GLY A 1 121 ? -5.817 7.952 21.809 1.00 56.31 121 GLY A O 1
ATOM 980 N N . HIS A 1 122 ? -4.932 5.885 21.832 1.00 48.91 122 HIS A N 1
ATOM 981 C CA . HIS A 1 122 ? -5.368 5.530 23.188 1.00 48.91 122 HIS A CA 1
ATOM 982 C C . HIS A 1 122 ? -4.469 6.140 24.277 1.00 48.91 122 HIS A C 1
ATOM 984 O O . HIS A 1 122 ? -4.954 6.497 25.340 1.00 48.91 122 HIS A O 1
ATOM 990 N N . ILE A 1 123 ? -3.172 6.312 23.988 1.00 48.62 123 ILE A N 1
ATOM 991 C CA . ILE A 1 123 ? -2.172 6.836 24.939 1.00 48.62 123 ILE A CA 1
ATOM 992 C C . ILE A 1 123 ? -2.354 8.348 25.186 1.00 48.62 123 ILE A C 1
ATOM 994 O O . ILE A 1 123 ? -1.987 8.854 26.238 1.00 48.62 123 ILE A O 1
ATOM 998 N N . SER A 1 124 ? -2.943 9.088 24.240 1.00 41.59 124 SER A N 1
ATOM 999 C CA . SER A 1 124 ? -3.128 10.546 24.353 1.00 41.59 124 SER A CA 1
ATOM 1000 C C . SER A 1 124 ? -4.276 10.977 25.278 1.00 41.59 124 SER A C 1
ATOM 1002 O O . SER A 1 124 ? -4.442 12.174 25.490 1.00 41.59 124 SER A O 1
ATOM 1004 N N . THR A 1 125 ? -5.089 10.042 25.767 1.00 41.41 125 THR A N 1
ATOM 1005 C CA . THR A 1 125 ? -6.234 10.309 26.658 1.00 41.41 125 THR A CA 1
ATOM 1006 C C . THR A 1 125 ? -5.950 9.997 28.128 1.00 41.41 125 THR A C 1
ATOM 1008 O O . THR A 1 125 ? -6.808 10.269 28.959 1.00 41.41 125 THR A O 1
ATOM 1011 N N . ASP A 1 126 ? -4.757 9.481 28.441 1.00 35.62 126 ASP A N 1
ATOM 1012 C CA . ASP A 1 126 ? -4.330 9.109 29.799 1.00 35.62 126 ASP A CA 1
ATOM 1013 C C . ASP A 1 126 ? -3.282 10.087 30.388 1.00 35.62 126 ASP A C 1
ATOM 1015 O O . ASP A 1 126 ? -2.466 9.691 31.221 1.00 35.62 126 ASP A O 1
ATOM 1019 N N . ILE A 1 127 ? -3.275 11.358 29.955 1.00 37.91 127 ILE A N 1
ATOM 1020 C CA . ILE A 1 127 ? -2.457 12.441 30.547 1.00 37.91 127 ILE A CA 1
ATOM 1021 C C . ILE A 1 127 ? -3.354 13.615 30.924 1.00 37.91 127 ILE A C 1
ATOM 1023 O O . ILE A 1 127 ? -4.123 14.060 30.040 1.00 37.91 127 ILE A O 1
#

pLDDT: mean 84.11, std 11.66, range [35.62, 95.31]

Sequence (127 aa):
MLKRKLLTAFITSILSIILISLFTPIDGFFGQVDNYWKGVLHSFVIFPVYIIPCVFIYGLPISLLVGAVTNKMEAGQFQYSIIGHVFFGILPFFILWFFIFYSVGIALLFCIIDHLLSRKGHISTDI

Foldseek 3Di:
DLVLLVVLLVVLLVVLLQVCLQPQFPVNVVVDCPDSVVSSVVSNVPSSVPSSCCSPVQVSVQLVVLLVVLVVDPPDSLVSSLVSLQVSLQVCCVPCVVCSVSSSVSSNSSSVSSVVSVVVVVVVVPD

Organism: NCBI:txid1402861

Radius of gyration: 16.19 Å; chains: 1; bounding box: 40×24×49 Å

Secondary structure (DSSP, 8-state):
-HHHHHHHHHHHHHHHHHHHHHHS-GGGGGT--S-HHHHHHHHHHHHHHHHHHIIIIIIHHHHHHHHHHHTT-SS-HHHHHHHHHHHHHHTTHHHHGGGHHHHHHHHHHHHHHHHHHHHHHHHTT--